Protein AF-A0A353DT17-F1 (afdb_monomer)

Sequence (126 aa):
MNKSNRKIAYLGPPGTYSEQAAKQWNNVDELWPVESIPAVAKSVEEGESYQGVVPIENSIEGGVTFTLDLLIHDSTLLICGEVIVPINHYLMAQNEIDFKSITTVFSHPQSLGQCRQFLLSNIPRA

Structure (mmCIF, N/CA/C/O backbone):
data_AF-A0A353DT17-F1
#
_entry.id   AF-A0A353DT17-F1
#
loop_
_atom_site.group_PDB
_atom_site.id
_atom_site.type_symbol
_atom_site.label_atom_id
_atom_site.label_alt_id
_atom_site.label_comp_id
_atom_site.label_asym_id
_atom_site.label_entity_id
_atom_site.label_seq_id
_atom_site.pdbx_PDB_ins_code
_atom_site.Cartn_x
_atom_site.Cartn_y
_atom_site.Cartn_z
_atom_site.occupancy
_atom_site.B_iso_or_equiv
_atom_site.auth_seq_id
_atom_site.auth_comp_id
_atom_site.auth_asym_id
_atom_site.auth_atom_id
_atom_site.pdbx_PDB_model_num
ATOM 1 N N . MET A 1 1 ? -32.835 -4.066 13.346 1.00 38.59 1 MET A N 1
ATOM 2 C CA . MET A 1 1 ? -31.385 -4.068 13.635 1.00 38.59 1 MET A CA 1
ATOM 3 C C . MET A 1 1 ? -30.709 -3.457 12.424 1.00 38.59 1 MET A C 1
ATOM 5 O O . MET A 1 1 ? -30.745 -4.070 11.365 1.00 38.59 1 MET A O 1
ATOM 9 N N . ASN A 1 2 ? -30.243 -2.211 12.532 1.00 41.16 2 ASN A N 1
ATOM 10 C CA . ASN A 1 2 ? -29.580 -1.532 11.419 1.00 41.16 2 ASN A CA 1
ATOM 11 C C . ASN A 1 2 ? -28.333 -2.339 11.054 1.00 41.16 2 ASN A C 1
ATOM 13 O O . ASN A 1 2 ? -27.526 -2.630 11.935 1.00 41.16 2 ASN A O 1
ATOM 17 N N . LYS A 1 3 ? -28.195 -2.738 9.785 1.00 46.91 3 LYS A N 1
ATOM 18 C CA . LYS A 1 3 ? -26.909 -3.218 9.271 1.00 46.91 3 LYS A CA 1
ATOM 19 C C . LYS A 1 3 ? -25.908 -2.096 9.535 1.00 46.91 3 LYS A C 1
ATOM 21 O O . LYS A 1 3 ? -26.019 -1.040 8.921 1.00 46.91 3 LYS A O 1
ATOM 26 N N . SER A 1 4 ? -25.000 -2.294 10.487 1.00 59.94 4 SER A N 1
ATOM 27 C CA . SER A 1 4 ? -23.829 -1.432 10.612 1.00 59.94 4 SER A CA 1
ATOM 28 C C . SER A 1 4 ? -23.075 -1.578 9.297 1.00 59.94 4 SER A C 1
ATOM 30 O O . SER A 1 4 ? -22.624 -2.679 8.991 1.00 59.94 4 SER A O 1
ATOM 32 N N . ASN A 1 5 ? -23.070 -0.534 8.471 1.00 72.94 5 ASN A N 1
ATOM 33 C CA . ASN A 1 5 ? -22.416 -0.563 7.169 1.00 72.94 5 ASN A CA 1
ATOM 34 C C . ASN A 1 5 ? -20.913 -0.739 7.423 1.00 72.94 5 ASN A C 1
ATOM 36 O O . ASN A 1 5 ? -20.298 0.122 8.056 1.00 72.94 5 ASN A O 1
ATOM 40 N N . ARG A 1 6 ? -20.327 -1.870 7.015 1.00 87.25 6 ARG A N 1
ATOM 41 C CA . ARG A 1 6 ? -18.915 -2.187 7.289 1.00 87.25 6 ARG A CA 1
ATOM 42 C C . ARG A 1 6 ? -18.026 -1.454 6.296 1.00 87.25 6 ARG A C 1
ATOM 44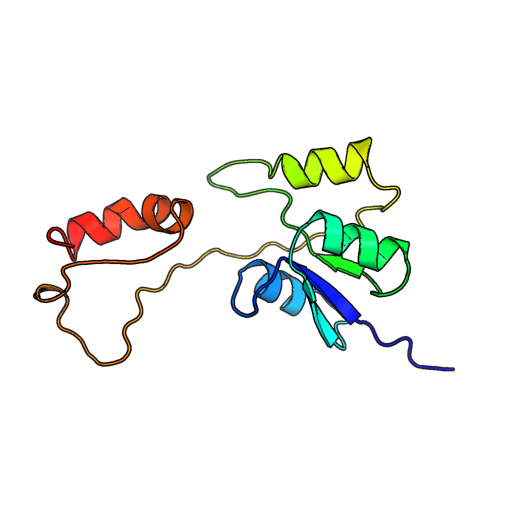 O O . ARG A 1 6 ? -17.521 -2.028 5.330 1.00 87.25 6 ARG A O 1
ATOM 51 N N . LYS A 1 7 ? -17.898 -0.152 6.535 1.00 95.25 7 LYS A N 1
ATOM 52 C CA . LYS A 1 7 ? -17.016 0.741 5.795 1.00 95.25 7 LYS A CA 1
ATOM 53 C C . LYS A 1 7 ? -15.588 0.577 6.302 1.00 95.25 7 LYS A C 1
ATOM 55 O O . LYS A 1 7 ? -15.339 0.784 7.489 1.00 95.25 7 LYS A O 1
ATOM 60 N N . ILE A 1 8 ? -14.673 0.213 5.412 1.00 97.25 8 ILE A N 1
ATOM 61 C CA . ILE A 1 8 ? -13.268 -0.052 5.724 1.00 97.25 8 ILE A CA 1
ATOM 62 C C . ILE A 1 8 ? -12.407 1.060 5.133 1.00 97.25 8 ILE A C 1
ATOM 64 O O . ILE A 1 8 ? -12.375 1.243 3.913 1.00 97.25 8 ILE A O 1
ATOM 68 N N . ALA A 1 9 ? -11.722 1.807 5.998 1.00 97.88 9 ALA A N 1
ATOM 69 C CA . ALA A 1 9 ? -10.798 2.853 5.581 1.00 97.88 9 ALA A CA 1
ATOM 70 C C . ALA A 1 9 ? -9.438 2.265 5.181 1.00 97.88 9 ALA A C 1
ATOM 72 O O . ALA A 1 9 ? -8.953 1.320 5.805 1.00 97.88 9 ALA A O 1
ATOM 73 N N . TYR A 1 10 ? -8.804 2.827 4.155 1.00 98.19 10 TYR A N 1
ATOM 74 C CA . TYR A 1 10 ? -7.462 2.427 3.728 1.00 98.19 10 TYR A CA 1
ATOM 75 C C . TYR A 1 10 ? -6.686 3.610 3.143 1.00 98.19 10 TYR A C 1
ATOM 77 O O . TYR A 1 10 ? -7.276 4.579 2.660 1.00 98.19 10 TYR A O 1
ATOM 85 N N . LEU A 1 11 ? -5.354 3.513 3.147 1.00 97.69 11 LEU A N 1
ATOM 86 C CA . LEU A 1 11 ? -4.489 4.502 2.501 1.00 97.69 11 LEU A CA 1
ATOM 87 C C . LEU A 1 11 ? -4.693 4.477 0.977 1.00 97.69 11 LEU A C 1
ATOM 89 O O . LEU A 1 11 ? -4.257 3.545 0.294 1.00 97.69 11 LEU A O 1
ATOM 93 N N . GLY A 1 12 ? -5.354 5.507 0.459 1.00 97.19 12 GLY A N 1
ATOM 94 C CA . GLY A 1 12 ? -5.63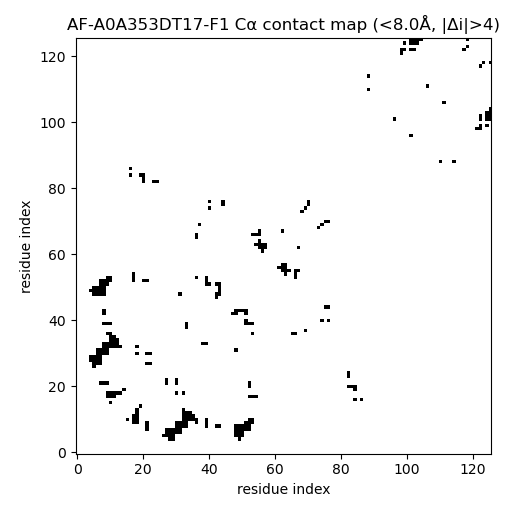3 5.677 -0.959 1.00 97.19 12 GLY A CA 1
ATOM 95 C C . GLY A 1 12 ? -4.418 6.132 -1.781 1.00 97.19 12 GLY A C 1
ATOM 96 O O . GLY A 1 12 ? -3.292 6.172 -1.277 1.00 97.19 12 GLY A O 1
ATOM 97 N N . PRO A 1 13 ? -4.636 6.500 -3.057 1.00 97.31 13 PRO A N 1
ATOM 98 C CA . PRO A 1 13 ? -5.916 6.477 -3.787 1.00 97.31 13 PRO A CA 1
ATOM 99 C C . PRO A 1 13 ? -6.384 5.046 -4.149 1.00 97.31 13 PRO A C 1
ATOM 101 O O . PRO A 1 13 ? -5.687 4.080 -3.840 1.00 97.31 13 PRO A O 1
ATOM 104 N N . PRO A 1 14 ? -7.550 4.872 -4.804 1.00 97.38 14 PRO A N 1
ATOM 105 C CA . PRO A 1 14 ? -7.933 3.586 -5.393 1.00 97.38 14 PRO A CA 1
ATOM 106 C C . PRO A 1 14 ? -6.874 3.049 -6.368 1.00 97.38 14 PRO A C 1
ATOM 108 O O . PRO A 1 14 ? -6.217 3.821 -7.069 1.00 97.38 14 PRO A O 1
ATOM 111 N N . GLY A 1 15 ? -6.720 1.725 -6.432 1.00 95.12 15 GLY A N 1
ATOM 112 C CA . GLY A 1 15 ? -5.694 1.041 -7.226 1.00 95.12 15 GLY A CA 1
ATOM 113 C C . GLY A 1 15 ? -4.381 0.764 -6.484 1.00 95.12 15 GLY A C 1
ATOM 114 O O . GLY A 1 15 ? -3.459 0.210 -7.080 1.00 95.12 15 GLY A O 1
ATOM 115 N N . THR A 1 16 ? -4.269 1.124 -5.202 1.00 96.19 16 THR A N 1
ATOM 116 C CA . THR A 1 16 ? -3.095 0.809 -4.372 1.00 96.19 16 THR A CA 1
ATOM 117 C C . THR A 1 16 ? -3.140 -0.616 -3.818 1.00 96.19 16 THR A C 1
ATOM 119 O O . THR A 1 16 ? -4.190 -1.255 -3.733 1.00 96.19 16 THR A O 1
ATOM 122 N N . TYR A 1 17 ? -1.994 -1.105 -3.341 1.00 96.50 17 TYR A N 1
ATOM 123 C CA . TYR A 1 17 ? -1.942 -2.362 -2.589 1.00 96.50 17 TYR A CA 1
ATOM 124 C C . TYR A 1 17 ? -2.720 -2.305 -1.268 1.00 96.50 17 TYR A C 1
ATOM 126 O O . TYR A 1 17 ? -3.235 -3.329 -0.829 1.00 96.50 17 TYR A O 1
ATOM 134 N N . SER A 1 18 ? -2.878 -1.124 -0.666 1.00 96.81 18 SER A N 1
ATOM 135 C CA . SER A 1 18 ? -3.748 -0.931 0.500 1.00 96.81 18 SER A CA 1
ATOM 136 C C . SER A 1 18 ? -5.220 -1.158 0.151 1.00 96.81 18 SER A C 1
ATOM 138 O O . SER A 1 18 ? -5.935 -1.792 0.923 1.00 96.81 18 SER A O 1
ATOM 140 N N . GLU A 1 19 ? -5.675 -0.716 -1.030 1.00 97.50 19 GLU A N 1
ATOM 141 C CA . GLU A 1 19 ? -7.020 -1.051 -1.515 1.00 97.50 19 GLU A CA 1
ATOM 142 C C . GLU A 1 19 ? -7.162 -2.564 -1.717 1.00 97.50 19 GLU A C 1
ATOM 144 O O . GLU A 1 19 ? -8.170 -3.153 -1.334 1.00 97.50 19 GLU A O 1
ATOM 149 N N . GLN A 1 20 ? -6.153 -3.215 -2.307 1.00 96.94 20 GLN A N 1
ATOM 150 C CA . GLN A 1 20 ? -6.161 -4.666 -2.496 1.00 96.94 20 GLN A CA 1
ATOM 151 C C . GLN A 1 20 ? -6.222 -5.415 -1.156 1.00 96.94 20 GLN A C 1
ATOM 153 O O . GLN A 1 20 ? -6.993 -6.367 -1.034 1.00 96.94 20 GLN A O 1
ATOM 158 N N . ALA A 1 21 ? -5.463 -4.969 -0.152 1.00 97.25 21 ALA A N 1
ATOM 159 C CA . ALA A 1 21 ? -5.517 -5.497 1.209 1.00 97.25 21 ALA A CA 1
ATOM 160 C C . ALA A 1 21 ? -6.920 -5.333 1.808 1.00 97.25 21 ALA A C 1
ATOM 162 O O . ALA A 1 21 ? -7.498 -6.296 2.310 1.00 97.25 21 ALA A O 1
ATOM 163 N N . ALA A 1 22 ? -7.509 -4.143 1.674 1.00 96.44 22 ALA A N 1
ATOM 164 C CA . ALA A 1 22 ? -8.857 -3.867 2.155 1.00 96.44 22 ALA A CA 1
ATOM 165 C C . ALA A 1 22 ? -9.930 -4.692 1.422 1.00 96.44 22 ALA A C 1
ATOM 167 O O . ALA A 1 22 ? -10.873 -5.144 2.056 1.00 96.44 22 ALA A O 1
ATOM 168 N N . LYS A 1 23 ? -9.772 -4.969 0.119 1.00 95.31 23 LYS A N 1
ATOM 169 C CA . LYS A 1 23 ? -10.656 -5.870 -0.653 1.00 95.31 23 LYS A CA 1
ATOM 170 C C . LYS A 1 23 ? -10.584 -7.326 -0.191 1.00 95.31 23 LYS A C 1
ATOM 172 O O . LYS A 1 23 ? -11.577 -8.040 -0.291 1.00 95.31 23 LYS A O 1
ATOM 177 N N . GLN A 1 24 ?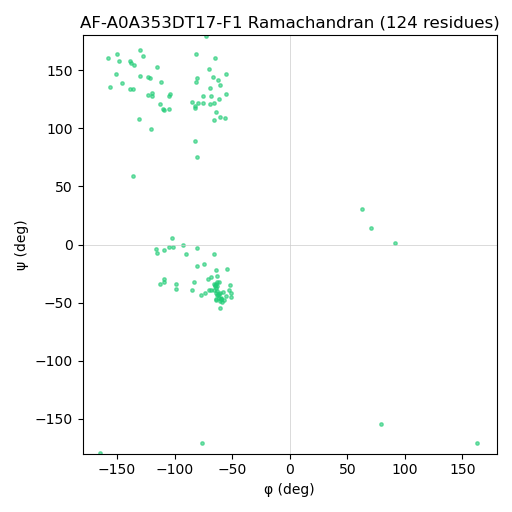 -9.408 -7.777 0.242 1.00 95.06 24 GLN A N 1
ATOM 178 C CA . GLN A 1 24 ? -9.195 -9.139 0.743 1.00 95.06 24 GLN A CA 1
ATOM 179 C C . GLN A 1 24 ? -9.636 -9.307 2.198 1.00 95.06 24 GLN A C 1
ATOM 181 O O . GLN A 1 24 ? -9.847 -10.436 2.646 1.00 95.06 24 GLN A O 1
ATOM 186 N N . TRP A 1 25 ? -9.784 -8.201 2.929 1.00 94.31 25 TRP A N 1
ATOM 187 C CA . TRP A 1 25 ? -10.323 -8.224 4.275 1.00 94.31 25 TRP A CA 1
ATOM 188 C C . TRP A 1 25 ? -11.746 -8.782 4.258 1.00 94.31 25 TRP A C 1
ATOM 190 O O . TRP A 1 25 ? -12.554 -8.485 3.375 1.00 94.31 25 TRP A O 1
ATOM 200 N N . ASN A 1 26 ? -12.061 -9.644 5.222 1.00 81.81 26 ASN A N 1
ATOM 201 C CA . ASN A 1 26 ? -13.400 -10.206 5.292 1.00 81.81 26 ASN A CA 1
ATOM 202 C C . ASN A 1 26 ? -14.424 -9.098 5.589 1.00 81.81 26 ASN A C 1
ATOM 204 O O . ASN A 1 26 ? -14.092 -8.046 6.127 1.00 81.81 26 ASN A O 1
ATOM 208 N N . ASN A 1 27 ? -15.699 -9.360 5.286 1.00 76.38 27 ASN A N 1
ATOM 209 C CA . ASN A 1 27 ? -16.794 -8.543 5.808 1.00 76.38 27 ASN A CA 1
ATOM 210 C C . ASN A 1 27 ? -16.794 -7.062 5.365 1.00 76.38 27 ASN A C 1
ATOM 212 O O . ASN A 1 27 ? -17.295 -6.214 6.094 1.00 76.38 27 ASN A O 1
ATOM 216 N N . VAL A 1 28 ? -16.292 -6.750 4.171 1.00 86.56 28 VAL A N 1
ATOM 217 C CA . VAL A 1 28 ? -16.293 -5.387 3.612 1.00 86.56 28 VAL A CA 1
ATOM 218 C C . VAL A 1 28 ? -17.624 -5.103 2.911 1.00 86.56 28 VAL A C 1
ATOM 220 O O . VAL A 1 28 ? -17.985 -5.818 1.975 1.00 86.56 28 VAL A O 1
ATOM 223 N N . ASP A 1 29 ? -18.336 -4.054 3.328 1.00 92.00 29 ASP A N 1
ATOM 224 C CA . ASP A 1 29 ? -19.516 -3.552 2.603 1.00 92.00 29 ASP A CA 1
ATOM 225 C C . ASP A 1 29 ? -19.158 -2.338 1.727 1.00 92.00 29 ASP A C 1
ATOM 227 O O . ASP A 1 29 ? -19.702 -2.170 0.636 1.00 92.00 29 ASP A O 1
ATOM 231 N N . GLU A 1 30 ? -18.215 -1.510 2.185 1.00 95.44 30 GLU A N 1
ATOM 232 C CA . GLU A 1 30 ? -17.778 -0.292 1.503 1.00 95.44 30 GLU A CA 1
ATOM 233 C C . GLU A 1 30 ? -16.278 -0.058 1.726 1.00 95.44 30 GLU A C 1
ATOM 235 O O . GLU A 1 30 ? -15.768 -0.244 2.831 1.00 95.44 30 GLU A O 1
ATOM 240 N N . LEU A 1 31 ? -15.572 0.373 0.680 1.00 97.12 31 LEU A N 1
ATOM 241 C CA . LEU A 1 31 ? -14.159 0.744 0.740 1.00 97.12 31 LEU A CA 1
ATOM 242 C C . LEU A 1 31 ? -14.017 2.260 0.707 1.00 97.12 31 LEU A C 1
ATOM 244 O O . LEU A 1 31 ? -14.519 2.909 -0.210 1.00 97.12 31 LEU A O 1
ATOM 248 N N . TRP A 1 32 ? -13.288 2.804 1.675 1.00 97.31 32 TRP A N 1
ATOM 249 C CA . TRP A 1 32 ? -13.153 4.242 1.868 1.00 97.31 32 TRP A CA 1
ATOM 250 C C . TRP A 1 32 ? -11.681 4.679 1.761 1.00 97.31 32 TRP A C 1
ATOM 252 O O . TRP A 1 32 ? -10.920 4.503 2.716 1.00 97.31 32 TRP A O 1
ATOM 262 N N . PRO A 1 33 ? -11.238 5.207 0.603 1.00 98.12 33 PRO A N 1
ATOM 263 C CA . PRO A 1 33 ? -9.885 5.733 0.465 1.00 98.12 33 PRO A CA 1
ATOM 264 C C . PRO A 1 33 ? -9.726 7.021 1.276 1.00 98.12 33 PRO A C 1
ATOM 266 O O . PRO A 1 33 ? -10.546 7.930 1.164 1.00 98.12 33 PRO A O 1
ATOM 269 N N . VAL A 1 34 ? -8.628 7.127 2.019 1.00 98.12 34 VAL A N 1
ATOM 270 C CA . VAL A 1 34 ? -8.220 8.359 2.713 1.00 98.12 34 VAL A CA 1
ATOM 271 C C . VAL A 1 34 ? -6.780 8.728 2.374 1.00 98.12 34 VAL A C 1
ATOM 273 O O . VAL A 1 34 ? -6.012 7.907 1.868 1.00 98.12 34 VAL A O 1
ATOM 276 N N . GLU A 1 35 ? -6.405 9.975 2.634 1.00 96.94 35 GLU A N 1
ATOM 277 C CA . GLU A 1 35 ? -5.143 10.553 2.167 1.00 96.94 35 GLU A CA 1
ATOM 278 C C . GLU A 1 35 ? -3.889 10.083 2.918 1.00 96.94 35 GLU A C 1
ATOM 280 O O . GLU A 1 35 ? -2.778 10.293 2.434 1.00 96.94 35 GLU A O 1
ATOM 285 N N . SER A 1 36 ? -4.028 9.489 4.107 1.00 96.88 36 SER A N 1
ATOM 286 C CA . SER A 1 36 ? -2.875 9.155 4.950 1.00 96.88 36 SER A CA 1
ATOM 287 C C . SER A 1 36 ? -3.170 8.052 5.970 1.00 96.88 36 SER A C 1
ATOM 289 O O . SER A 1 36 ? -4.321 7.794 6.315 1.00 96.88 36 SER A O 1
ATOM 291 N N . ILE A 1 37 ? -2.119 7.408 6.486 1.00 96.94 37 ILE A N 1
ATOM 292 C CA . ILE A 1 37 ? -2.231 6.390 7.546 1.00 96.94 37 ILE A CA 1
ATOM 293 C C . ILE A 1 37 ? -2.848 6.9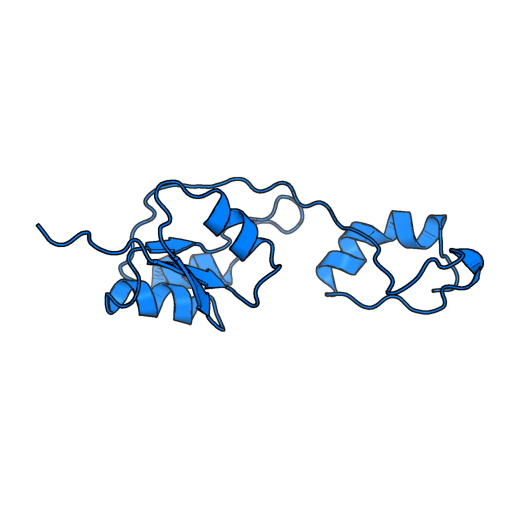72 8.839 1.00 96.94 37 ILE A C 1
ATOM 295 O O . ILE A 1 37 ? -3.744 6.329 9.385 1.00 96.94 37 ILE A O 1
ATOM 299 N N . PRO A 1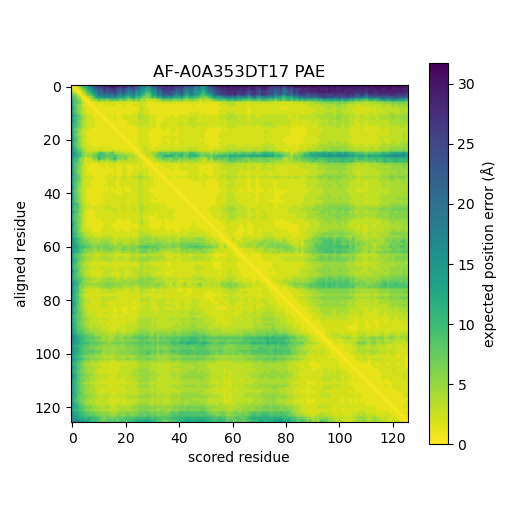 38 ? -2.499 8.193 9.307 1.00 96.50 38 PRO A N 1
ATOM 300 C CA . PRO A 1 38 ? -3.177 8.803 10.451 1.00 96.50 38 PRO A CA 1
ATOM 301 C C . PRO A 1 38 ? -4.653 9.080 10.176 1.00 96.50 38 PRO A C 1
ATOM 303 O O . PRO A 1 38 ? -5.472 8.915 11.071 1.00 96.50 38 PRO A O 1
ATOM 306 N N . ALA A 1 39 ? -5.013 9.453 8.941 1.00 97.44 39 ALA A N 1
ATOM 307 C CA . ALA A 1 39 ? -6.416 9.625 8.568 1.00 97.44 39 ALA A CA 1
ATOM 308 C C . ALA A 1 39 ? -7.192 8.298 8.636 1.00 97.44 39 ALA A C 1
ATOM 310 O O . ALA A 1 39 ? -8.352 8.300 9.045 1.00 97.44 39 ALA A O 1
ATOM 311 N N . VAL A 1 40 ? -6.555 7.160 8.315 1.00 97.88 40 VAL A N 1
ATOM 312 C CA . VAL A 1 40 ? -7.165 5.835 8.526 1.00 97.88 40 VAL A CA 1
ATOM 313 C C . VAL A 1 40 ? -7.469 5.637 10.009 1.00 97.88 40 VAL A C 1
ATOM 315 O O . VAL A 1 40 ? -8.626 5.391 10.343 1.00 97.88 40 VAL A O 1
ATOM 318 N N . ALA A 1 41 ? -6.472 5.788 10.888 1.00 96.94 41 ALA A N 1
ATOM 319 C CA . ALA A 1 41 ? -6.654 5.599 12.330 1.00 96.94 41 ALA A CA 1
ATOM 320 C C . ALA A 1 41 ? -7.721 6.541 12.905 1.00 96.94 41 ALA A C 1
ATOM 322 O O . ALA A 1 41 ? -8.681 6.079 13.520 1.00 96.94 41 ALA A O 1
ATOM 323 N N . LYS A 1 42 ? -7.623 7.837 12.594 1.00 96.69 42 LYS A N 1
ATOM 324 C CA . LYS A 1 42 ? -8.583 8.854 13.026 1.00 96.69 42 LYS A CA 1
ATOM 325 C C . LYS A 1 42 ? -10.018 8.504 12.624 1.00 96.69 42 LYS A C 1
ATOM 327 O O . LYS A 1 42 ? -10.917 8.587 13.453 1.00 96.69 42 LYS A O 1
ATOM 332 N N . SER A 1 43 ? -10.233 8.042 11.387 1.00 96.88 43 SER A N 1
ATOM 333 C CA . SER A 1 43 ? -11.576 7.664 10.923 1.00 96.88 43 SER A CA 1
ATOM 334 C C . SER A 1 43 ? -12.192 6.515 11.732 1.00 96.88 43 SER A C 1
ATOM 336 O O . SER A 1 43 ? -13.409 6.468 11.895 1.00 96.88 43 SER A O 1
ATOM 338 N N . VAL A 1 44 ? -11.374 5.587 12.244 1.00 96.69 44 VAL A N 1
ATOM 339 C CA . VAL A 1 44 ? -11.849 4.472 13.079 1.00 96.69 44 VAL A CA 1
ATOM 340 C C . VAL A 1 44 ? -12.137 4.962 14.496 1.00 96.69 44 VAL A C 1
ATOM 342 O O . VAL A 1 44 ? -13.171 4.622 15.065 1.00 96.69 44 VAL A O 1
ATOM 345 N N . GLU A 1 45 ? -11.256 5.791 15.060 1.00 96.00 45 GLU A N 1
ATOM 346 C CA . GLU A 1 45 ? -11.417 6.353 16.409 1.00 96.00 45 GLU A CA 1
ATOM 347 C C . GLU A 1 45 ? -12.645 7.265 16.523 1.00 96.00 45 GLU A C 1
ATOM 349 O O . GLU A 1 45 ? -13.356 7.227 17.528 1.00 96.00 45 GLU A O 1
ATOM 354 N N . GLU A 1 46 ? -12.940 8.038 15.477 1.00 95.50 46 GLU A N 1
ATOM 355 C CA . GLU A 1 46 ? -14.120 8.909 15.404 1.00 95.50 46 GLU A CA 1
ATOM 356 C C . GLU A 1 46 ? -15.405 8.146 15.022 1.00 95.50 46 GLU A C 1
ATOM 358 O O . GLU A 1 46 ? -16.494 8.724 14.997 1.00 95.50 46 GLU A O 1
ATOM 363 N N . GLY A 1 47 ? -15.306 6.840 14.746 1.00 94.56 47 GLY A N 1
ATOM 364 C CA . GLY A 1 47 ? -16.435 5.999 14.342 1.00 94.56 47 GLY A CA 1
ATOM 365 C C . GLY A 1 47 ? -16.958 6.299 12.936 1.00 94.56 47 GLY A C 1
ATOM 366 O O . GLY A 1 47 ? -18.049 5.853 12.573 1.00 94.56 47 GLY A O 1
ATOM 367 N N . GLU A 1 48 ? -16.199 7.048 12.132 1.00 95.44 48 GLU A N 1
ATOM 368 C CA . GLU A 1 48 ? -16.533 7.299 10.737 1.00 95.44 48 GLU A CA 1
ATOM 369 C C . GLU A 1 48 ? -16.413 6.021 9.914 1.00 95.44 48 GLU A C 1
ATOM 371 O O . GLU A 1 48 ? -17.249 5.799 9.040 1.00 95.44 48 GLU A O 1
ATOM 376 N N . SER A 1 49 ? -15.405 5.187 10.173 1.00 95.81 49 SER A N 1
ATOM 377 C CA . SER A 1 49 ? -15.221 3.868 9.564 1.00 95.81 49 SER A CA 1
ATOM 378 C C . SER A 1 49 ? -15.323 2.758 10.613 1.00 95.81 49 SER A C 1
ATOM 380 O O . SER A 1 49 ? -15.084 2.963 11.799 1.00 95.81 49 SER A O 1
ATOM 382 N N . TYR A 1 50 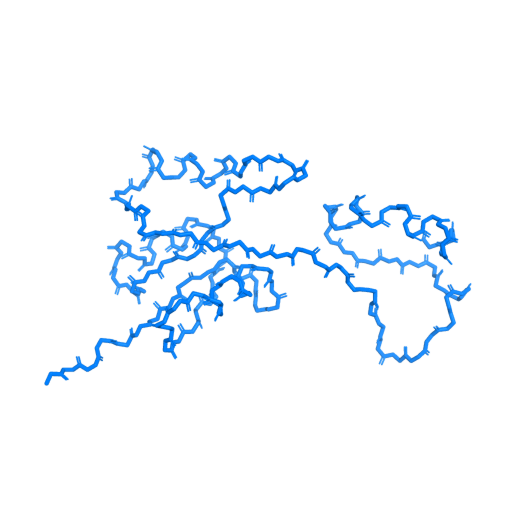? -15.727 1.564 10.176 1.00 95.50 50 TYR A N 1
ATOM 383 C CA . TYR A 1 50 ? -15.861 0.410 11.063 1.00 95.50 50 TYR A CA 1
ATOM 384 C C . TYR A 1 50 ? -14.491 -0.148 11.467 1.00 95.50 50 TYR A C 1
ATOM 386 O O . TYR A 1 50 ? -14.283 -0.507 12.624 1.00 95.50 50 TYR A O 1
ATOM 394 N N . GLN A 1 51 ? -13.565 -0.231 10.509 1.00 96.50 51 GLN A N 1
ATOM 395 C CA . GLN A 1 51 ? -12.180 -0.662 10.701 1.00 96.50 51 GLN A CA 1
ATOM 396 C C . GLN A 1 51 ? -11.276 0.040 9.681 1.00 96.50 51 GLN A C 1
ATOM 398 O O . GLN A 1 51 ? -11.744 0.559 8.664 1.00 96.50 51 GLN A O 1
ATOM 403 N N . GLY A 1 52 ? -9.971 0.006 9.941 1.00 96.81 52 GLY A N 1
ATOM 404 C CA . GLY A 1 52 ? -8.939 0.526 9.055 1.00 96.81 52 GLY A CA 1
ATOM 405 C C . GLY A 1 52 ? -7.949 -0.561 8.653 1.00 96.81 52 GLY A C 1
ATOM 406 O O . GLY A 1 52 ? -7.601 -1.415 9.468 1.00 96.81 52 GLY A O 1
ATOM 407 N N . VAL A 1 53 ? -7.479 -0.514 7.408 1.00 97.44 53 VAL A N 1
ATOM 408 C CA . VAL A 1 53 ? -6.393 -1.362 6.903 1.00 97.44 53 VAL A CA 1
ATOM 409 C C . VAL A 1 53 ? -5.184 -0.484 6.611 1.00 97.44 53 VAL A C 1
ATOM 411 O O . VAL A 1 53 ? -5.247 0.447 5.804 1.00 97.44 53 VAL A O 1
ATOM 414 N N . VAL A 1 54 ? -4.073 -0.787 7.279 1.00 97.38 54 VAL A N 1
ATOM 415 C CA . VAL A 1 54 ? -2.811 -0.046 7.188 1.00 97.38 54 VAL A CA 1
ATOM 416 C C . VAL A 1 54 ? -1.650 -1.007 6.928 1.00 97.38 54 VAL A C 1
ATOM 418 O O . VAL A 1 54 ? -1.672 -2.137 7.420 1.00 97.38 54 VAL A O 1
ATOM 421 N N . PRO A 1 55 ? -0.631 -0.599 6.154 1.00 96.38 55 PRO A N 1
ATOM 422 C CA . PRO A 1 55 ? 0.543 -1.430 5.934 1.00 96.38 55 PRO A CA 1
ATOM 423 C C . PRO A 1 55 ? 1.426 -1.409 7.188 1.00 96.38 55 PRO A C 1
ATOM 425 O O . PRO A 1 55 ? 1.768 -0.334 7.671 1.00 96.38 55 PRO A O 1
ATOM 428 N N . ILE A 1 56 ? 1.801 -2.578 7.711 1.00 96.31 56 ILE A N 1
ATOM 429 C CA . ILE A 1 56 ? 2.660 -2.689 8.906 1.00 96.31 56 ILE A CA 1
ATOM 430 C C . ILE A 1 56 ? 4.067 -3.208 8.588 1.00 96.31 56 ILE A C 1
ATOM 432 O O . ILE A 1 56 ? 5.025 -2.813 9.244 1.00 96.31 56 ILE A O 1
ATOM 436 N N . GLU A 1 57 ? 4.219 -4.032 7.549 1.00 95.00 57 GLU A N 1
ATOM 437 C CA . GLU A 1 57 ? 5.499 -4.615 7.139 1.00 95.00 57 GLU A CA 1
ATOM 438 C C . GLU A 1 57 ? 5.534 -4.877 5.626 1.00 95.00 57 GLU A C 1
ATOM 440 O O . GLU A 1 57 ? 4.520 -5.215 5.010 1.00 95.00 57 GLU A O 1
ATOM 445 N N . ASN A 1 58 ? 6.718 -4.731 5.029 1.00 91.94 58 ASN A N 1
ATOM 446 C CA . ASN A 1 58 ? 7.041 -5.145 3.671 1.00 91.94 58 ASN A CA 1
ATOM 447 C C . ASN A 1 58 ? 8.236 -6.109 3.696 1.00 91.94 58 ASN A C 1
ATOM 449 O O . ASN A 1 58 ? 9.295 -5.771 4.208 1.00 91.94 58 ASN A O 1
ATOM 453 N N . SER A 1 59 ? 8.112 -7.270 3.051 1.00 90.44 59 SER A N 1
ATOM 454 C CA . SER A 1 59 ? 9.181 -8.285 2.977 1.00 90.44 59 SER A CA 1
ATOM 455 C C . SER A 1 59 ? 10.538 -7.799 2.433 1.00 90.44 59 SER A C 1
ATOM 457 O O . SER A 1 59 ? 11.552 -8.451 2.668 1.00 90.44 59 SER A O 1
ATOM 459 N N . ILE A 1 60 ? 10.572 -6.686 1.691 1.00 87.56 60 ILE A N 1
ATOM 460 C CA . ILE A 1 60 ? 11.790 -6.129 1.082 1.00 87.56 60 ILE A CA 1
ATOM 461 C C . ILE A 1 60 ? 12.371 -4.981 1.920 1.00 87.56 60 ILE A C 1
ATOM 463 O O . ILE A 1 60 ? 13.588 -4.858 2.020 1.00 87.56 60 ILE A O 1
ATOM 467 N N . GLU A 1 61 ? 11.520 -4.139 2.510 1.00 84.81 61 GLU A N 1
ATOM 468 C CA . GLU A 1 61 ? 11.936 -2.911 3.217 1.00 84.81 61 GLU A CA 1
ATOM 469 C C . GLU A 1 61 ? 11.783 -2.989 4.741 1.00 84.81 61 GLU A C 1
ATOM 471 O O . GLU A 1 61 ? 12.225 -2.090 5.453 1.00 84.81 61 GLU A O 1
ATOM 476 N N . GLY A 1 62 ? 11.211 -4.080 5.248 1.00 91.00 62 GLY A N 1
ATOM 477 C CA . GLY A 1 62 ? 10.932 -4.289 6.662 1.00 91.00 62 GLY A CA 1
ATOM 478 C C . GLY A 1 62 ? 9.671 -3.567 7.136 1.00 91.00 62 GLY A C 1
ATOM 479 O O . GLY A 1 62 ? 8.735 -3.323 6.372 1.00 91.00 62 GLY A O 1
ATOM 480 N N . GLY A 1 63 ? 9.635 -3.266 8.434 1.00 93.06 63 GLY A N 1
ATOM 481 C CA . GLY A 1 63 ? 8.500 -2.619 9.088 1.00 93.06 63 GLY A CA 1
ATOM 482 C C . GLY A 1 63 ? 8.206 -1.222 8.538 1.00 93.06 63 GLY A C 1
ATOM 483 O O . GLY A 1 63 ? 9.110 -0.427 8.280 1.00 93.06 63 GLY A O 1
ATOM 484 N N . VAL A 1 64 ? 6.922 -0.896 8.417 1.00 94.88 64 VAL A N 1
ATOM 485 C CA . VAL A 1 64 ? 6.450 0.448 8.073 1.00 94.88 64 VAL A CA 1
ATOM 486 C C . VAL A 1 64 ? 6.443 1.272 9.356 1.00 94.88 64 VAL A C 1
ATOM 488 O O . VAL A 1 64 ? 5.453 1.304 10.086 1.00 94.88 64 VAL A O 1
ATOM 491 N N . THR A 1 65 ? 7.576 1.914 9.646 1.00 93.44 65 THR A N 1
ATOM 492 C CA . THR A 1 65 ? 7.821 2.638 10.908 1.00 93.44 65 THR A CA 1
ATOM 493 C C . THR A 1 65 ? 6.714 3.622 11.247 1.00 93.44 65 THR A C 1
ATOM 495 O O . THR A 1 65 ? 6.244 3.642 12.372 1.00 93.44 65 THR A O 1
ATOM 498 N N . PHE A 1 66 ? 6.211 4.347 10.250 1.00 91.81 66 PHE A N 1
ATOM 499 C CA . PHE A 1 66 ? 5.136 5.311 10.439 1.00 91.81 66 PHE A CA 1
ATOM 500 C C . PHE A 1 66 ? 3.858 4.684 11.032 1.00 91.81 66 PHE A C 1
ATOM 502 O O . PHE A 1 66 ? 3.220 5.270 11.901 1.00 91.81 66 PHE A O 1
ATOM 509 N N . THR A 1 67 ? 3.485 3.481 10.585 1.00 96.25 67 THR A N 1
ATOM 510 C CA . THR A 1 67 ? 2.336 2.747 11.135 1.00 96.25 67 THR A CA 1
ATOM 511 C C . THR A 1 67 ? 2.623 2.252 12.546 1.00 96.25 67 THR A C 1
ATOM 513 O O . THR A 1 67 ? 1.740 2.291 13.398 1.00 96.25 67 THR A O 1
ATOM 516 N N . LEU A 1 68 ? 3.848 1.786 12.799 1.00 95.88 68 LEU A N 1
ATOM 517 C CA . LEU A 1 68 ? 4.261 1.318 14.121 1.00 95.88 68 LEU A CA 1
ATOM 518 C C . LEU A 1 68 ? 4.230 2.460 15.142 1.00 95.88 68 LEU A C 1
ATOM 520 O O . LEU A 1 68 ? 3.620 2.305 16.195 1.00 95.88 68 LEU A O 1
ATOM 524 N N . ASP A 1 69 ? 4.806 3.611 14.802 1.00 95.25 69 ASP A 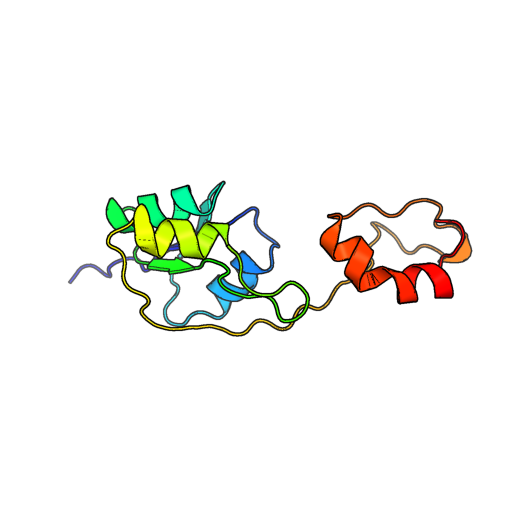N 1
ATOM 525 C CA . ASP A 1 69 ? 4.822 4.798 15.658 1.00 95.25 69 ASP A CA 1
ATOM 526 C C . ASP A 1 69 ? 3.391 5.263 15.970 1.00 95.25 69 ASP A C 1
ATOM 528 O O . ASP A 1 69 ? 3.050 5.454 17.137 1.00 95.25 69 ASP A O 1
ATOM 532 N N . LEU A 1 70 ? 2.526 5.330 14.948 1.00 95.38 70 LEU A N 1
ATOM 533 C CA . LEU A 1 70 ? 1.115 5.697 15.100 1.00 95.38 70 LEU A CA 1
ATOM 534 C C . LEU A 1 70 ? 0.379 4.770 16.081 1.00 95.38 70 LEU A C 1
ATOM 536 O O . LEU A 1 70 ? -0.334 5.243 16.963 1.00 95.38 70 LEU A O 1
ATOM 540 N N . LEU A 1 71 ? 0.541 3.451 15.938 1.00 95.12 71 LEU A N 1
ATOM 541 C CA . LEU A 1 71 ? -0.142 2.467 16.785 1.00 95.12 71 LEU A CA 1
ATOM 542 C C . LEU A 1 71 ? 0.395 2.436 18.222 1.00 95.12 71 LEU A C 1
ATOM 544 O O . LEU A 1 71 ? -0.346 2.083 19.136 1.00 95.12 71 LEU A O 1
ATOM 548 N N . ILE A 1 72 ? 1.673 2.763 18.429 1.00 95.38 72 ILE A N 1
ATOM 549 C CA . ILE A 1 72 ? 2.303 2.731 19.756 1.00 95.38 72 ILE A CA 1
ATOM 550 C C . ILE A 1 72 ? 2.054 4.034 20.523 1.00 95.38 72 ILE A C 1
ATOM 552 O O . ILE A 1 72 ? 1.863 3.995 21.741 1.00 95.38 72 ILE A O 1
ATOM 556 N N . HIS A 1 73 ? 2.103 5.180 19.844 1.00 95.81 73 HIS A N 1
ATOM 557 C CA . HIS A 1 73 ? 2.176 6.488 20.499 1.00 95.81 73 HIS A CA 1
ATOM 558 C C . HIS A 1 73 ? 0.928 7.351 20.321 1.00 95.81 73 HIS A C 1
ATOM 560 O O . HIS A 1 73 ? 0.579 8.088 21.244 1.00 95.81 73 HIS A O 1
ATOM 566 N N . ASP A 1 74 ? 0.257 7.254 19.175 1.00 93.50 74 ASP A N 1
ATOM 567 C CA . ASP A 1 74 ? -0.707 8.269 18.737 1.00 93.50 74 ASP A CA 1
ATOM 568 C C . ASP A 1 74 ? -2.147 7.749 18.639 1.00 93.50 74 ASP A C 1
ATOM 570 O O . ASP A 1 74 ? -3.059 8.524 18.357 1.00 93.50 74 ASP A O 1
ATOM 574 N N . SER A 1 75 ? -2.370 6.453 18.873 1.00 93.06 75 SER A N 1
ATOM 575 C CA . SER A 1 75 ? -3.679 5.817 18.744 1.00 93.06 75 SER A CA 1
ATOM 576 C C . SER A 1 75 ? -4.004 4.894 19.917 1.00 93.06 75 SER A C 1
ATOM 578 O O . SER A 1 75 ? -3.125 4.340 20.574 1.00 93.06 75 SER A O 1
ATOM 580 N N . THR A 1 76 ? -5.301 4.706 20.166 1.00 93.50 76 THR A N 1
ATOM 581 C CA . THR A 1 76 ? -5.825 3.716 21.131 1.00 93.50 76 THR A CA 1
ATOM 582 C C . THR A 1 76 ? -6.368 2.452 20.459 1.00 93.50 76 THR A C 1
ATOM 584 O O . THR A 1 76 ? -6.952 1.587 21.119 1.00 93.50 76 THR A O 1
ATOM 587 N N . LEU A 1 77 ? -6.197 2.342 19.140 1.00 96.06 77 LEU A N 1
ATOM 588 C CA . LEU A 1 77 ? -6.701 1.232 18.343 1.00 96.06 77 LEU A CA 1
ATOM 589 C C . LEU A 1 77 ? -5.954 -0.074 18.632 1.00 96.06 77 LEU A C 1
ATOM 591 O O . LEU A 1 77 ? -4.768 -0.101 18.950 1.00 96.06 77 LEU A O 1
ATOM 595 N N . LEU A 1 78 ? -6.668 -1.187 18.461 1.00 96.31 78 LEU A N 1
ATOM 596 C CA . LEU A 1 78 ? -6.126 -2.534 18.602 1.00 96.31 78 LEU A CA 1
ATOM 597 C C . LEU A 1 78 ? -6.083 -3.233 17.243 1.00 96.31 78 LEU A C 1
ATOM 599 O O . LEU A 1 78 ? -7.030 -3.156 16.457 1.00 96.31 78 LEU A O 1
ATOM 603 N N . ILE A 1 79 ? -5.007 -3.980 16.998 1.00 96.62 79 ILE A N 1
ATOM 604 C CA . ILE A 1 79 ? -4.903 -4.858 15.831 1.00 96.62 79 ILE A CA 1
ATOM 605 C C . ILE A 1 79 ? -5.886 -6.018 16.017 1.00 96.62 79 ILE A C 1
ATOM 607 O O . ILE A 1 79 ? -5.800 -6.773 16.984 1.00 96.62 79 ILE A O 1
ATOM 611 N N . CYS A 1 80 ? -6.824 -6.161 15.083 1.00 95.12 80 CYS A N 1
ATOM 612 C CA . CYS A 1 80 ? -7.857 -7.202 15.121 1.00 95.12 80 CYS A CA 1
ATOM 613 C C . CYS A 1 80 ? -7.616 -8.356 14.133 1.00 95.12 80 CYS A C 1
ATOM 615 O O . CYS A 1 80 ? -8.377 -9.322 14.115 1.00 95.12 80 CYS A O 1
ATOM 617 N N . GLY A 1 81 ? -6.555 -8.272 13.331 1.00 95.69 81 GLY A N 1
ATOM 618 C CA . GLY A 1 81 ? -6.070 -9.337 12.462 1.00 95.69 81 GLY A CA 1
ATOM 619 C C . GLY A 1 81 ? -5.138 -8.798 11.382 1.00 95.69 81 GLY A C 1
ATOM 620 O O . GLY A 1 81 ? -4.740 -7.634 11.424 1.00 95.69 81 GLY A O 1
ATOM 621 N N . GLU A 1 82 ? -4.790 -9.657 10.428 1.00 96.25 82 GLU A N 1
ATOM 622 C CA . GLU A 1 82 ? -3.799 -9.374 9.390 1.00 96.25 82 GLU A CA 1
ATOM 623 C C . GLU A 1 82 ? -4.236 -9.894 8.017 1.00 96.25 82 GLU A C 1
ATOM 625 O O . GLU A 1 82 ? -5.059 -10.806 7.902 1.00 96.25 82 GLU A O 1
ATOM 630 N N . VAL A 1 83 ? -3.657 -9.312 6.967 1.00 95.69 83 VAL A N 1
ATOM 631 C CA . VAL A 1 83 ? -3.805 -9.758 5.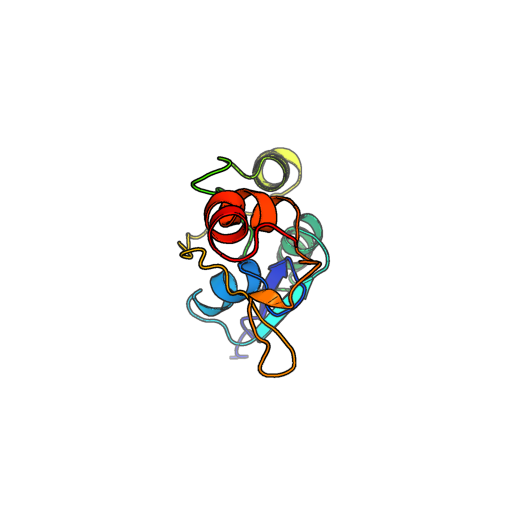582 1.00 95.69 83 VAL A CA 1
ATOM 632 C C . VAL A 1 83 ? -2.454 -9.671 4.882 1.00 95.69 83 VAL A C 1
ATOM 634 O O . VAL A 1 83 ? -1.746 -8.673 4.998 1.00 95.69 83 VAL A O 1
ATOM 637 N N . ILE A 1 84 ? -2.094 -10.723 4.147 1.00 96.00 84 ILE A N 1
ATOM 638 C CA . ILE A 1 84 ? -0.839 -10.796 3.396 1.00 96.00 84 ILE A CA 1
ATOM 639 C C . ILE A 1 84 ? -1.156 -10.594 1.918 1.00 96.00 84 ILE A C 1
ATOM 641 O O . ILE A 1 84 ? -1.843 -11.414 1.310 1.00 96.00 84 ILE A O 1
ATOM 645 N N . VAL A 1 85 ? -0.628 -9.519 1.329 1.00 96.06 85 VAL A N 1
ATOM 646 C CA . VAL A 1 85 ? -0.845 -9.183 -0.084 1.00 96.06 85 VAL A CA 1
ATOM 647 C C . VAL A 1 85 ? 0.438 -9.407 -0.890 1.00 96.06 85 VAL A C 1
ATOM 649 O O . VAL A 1 85 ? 1.422 -8.699 -0.675 1.00 96.06 85 VAL A O 1
ATOM 652 N N . PRO A 1 86 ? 0.447 -10.348 -1.854 1.00 95.00 86 PRO A N 1
ATOM 653 C CA . PRO A 1 86 ? 1.562 -10.503 -2.784 1.00 95.00 86 PRO A CA 1
ATOM 654 C C . PRO A 1 86 ? 1.706 -9.283 -3.704 1.00 95.00 86 PRO A C 1
ATOM 656 O O . PRO A 1 86 ? 0.795 -8.956 -4.470 1.00 95.00 86 PRO A O 1
ATOM 659 N N . ILE A 1 87 ? 2.875 -8.643 -3.667 1.00 94.94 87 ILE A N 1
ATOM 660 C CA . ILE A 1 87 ? 3.203 -7.479 -4.498 1.00 94.94 87 ILE A CA 1
ATOM 661 C C . ILE A 1 87 ? 3.648 -7.952 -5.885 1.00 94.94 87 ILE A C 1
ATOM 663 O O . ILE A 1 87 ? 4.657 -8.641 -6.019 1.00 94.94 87 ILE A O 1
ATOM 667 N N . ASN A 1 88 ? 2.895 -7.573 -6.919 1.00 94.88 88 ASN A N 1
ATOM 668 C CA . ASN A 1 88 ? 3.169 -7.911 -8.315 1.00 94.88 88 ASN A CA 1
ATOM 669 C C . ASN A 1 88 ? 3.096 -6.642 -9.160 1.00 94.88 88 ASN A C 1
ATOM 671 O O . ASN A 1 88 ? 2.014 -6.106 -9.394 1.00 94.88 88 ASN A O 1
ATOM 675 N N . HIS A 1 89 ? 4.246 -6.151 -9.616 1.00 96.12 89 HIS A N 1
ATOM 676 C CA . HIS A 1 89 ? 4.297 -4.951 -10.447 1.00 96.12 89 HIS A CA 1
ATOM 677 C C . HIS A 1 89 ? 3.992 -5.276 -11.907 1.00 96.12 89 HIS A C 1
ATOM 679 O O . HIS A 1 89 ? 4.477 -6.267 -12.452 1.00 96.12 89 HIS A O 1
ATOM 685 N N . TYR A 1 90 ? 3.232 -4.393 -12.550 1.00 95.19 90 TYR A N 1
ATOM 686 C CA . TYR A 1 90 ? 2.866 -4.498 -13.958 1.00 95.19 90 TYR A CA 1
ATOM 687 C C . TYR A 1 90 ? 3.387 -3.278 -14.716 1.00 95.19 90 TYR A C 1
ATOM 689 O O . TYR A 1 90 ? 3.163 -2.140 -14.303 1.00 95.19 90 TYR A O 1
ATOM 697 N N . LEU A 1 91 ? 4.065 -3.512 -15.842 1.00 95.69 91 LEU A N 1
ATOM 698 C CA . LEU A 1 91 ? 4.397 -2.457 -16.796 1.00 95.69 91 LEU A CA 1
ATOM 699 C C . LEU A 1 91 ? 3.175 -2.219 -17.688 1.00 95.69 91 LEU A C 1
ATOM 701 O O . LEU A 1 91 ? 2.728 -3.134 -18.376 1.00 95.69 91 LEU A O 1
ATOM 705 N N . MET A 1 92 ? 2.631 -1.005 -17.661 1.00 95.25 92 MET A N 1
ATOM 706 C CA . MET A 1 92 ? 1.396 -0.656 -18.364 1.00 95.25 92 MET A CA 1
ATOM 707 C C . MET A 1 92 ? 1.624 0.510 -19.323 1.00 95.25 92 MET A C 1
ATOM 709 O O . MET A 1 92 ? 2.374 1.438 -19.022 1.00 95.25 92 MET A O 1
ATOM 713 N N . ALA A 1 93 ? 0.937 0.474 -20.461 1.00 95.25 93 ALA A N 1
ATOM 714 C CA . ALA A 1 93 ? 0.895 1.546 -21.445 1.00 95.25 93 ALA A CA 1
ATOM 715 C C . ALA A 1 93 ? -0.544 1.717 -21.947 1.00 95.25 93 ALA A C 1
ATOM 717 O O . ALA A 1 93 ? -1.345 0.788 -21.875 1.00 95.25 93 ALA A O 1
ATOM 718 N N . GLN A 1 94 ? -0.876 2.908 -22.450 1.00 93.56 94 GLN A N 1
ATOM 719 C CA . GLN A 1 94 ? -2.219 3.194 -22.966 1.00 93.56 94 GLN A CA 1
ATOM 720 C C . GLN A 1 94 ? -2.558 2.359 -24.210 1.00 93.56 94 GLN A C 1
ATOM 722 O O . GLN A 1 94 ? -3.704 1.963 -24.390 1.00 93.56 94 GLN A O 1
ATOM 727 N N . ASN A 1 95 ? -1.562 2.109 -25.059 1.00 94.31 95 ASN A N 1
ATOM 728 C CA . ASN A 1 95 ? -1.677 1.315 -26.277 1.00 94.31 95 ASN A CA 1
ATOM 729 C C . ASN A 1 95 ? -0.558 0.271 -26.305 1.00 94.31 95 ASN A C 1
ATOM 731 O O . ASN A 1 95 ? 0.416 0.381 -25.555 1.00 94.31 95 ASN A O 1
ATOM 735 N N . GLU A 1 96 ? -0.668 -0.699 -27.213 1.00 94.69 96 GLU A N 1
ATOM 736 C CA . GLU A 1 96 ? 0.448 -1.590 -27.523 1.00 94.69 96 GLU A CA 1
ATOM 737 C C . GLU A 1 96 ? 1.679 -0.772 -27.930 1.00 94.69 96 GLU A C 1
ATOM 739 O O . GLU A 1 96 ? 1.609 0.127 -28.771 1.00 94.69 96 GLU A O 1
ATOM 744 N N . ILE A 1 97 ? 2.809 -1.075 -27.296 1.00 93.94 97 ILE A N 1
ATOM 745 C CA . ILE A 1 97 ? 4.070 -0.371 -27.490 1.00 93.94 97 ILE A CA 1
ATOM 746 C C . ILE A 1 97 ? 5.200 -1.391 -27.586 1.00 93.94 97 ILE A C 1
ATOM 748 O O . ILE A 1 97 ? 5.292 -2.317 -26.778 1.00 93.94 97 ILE A O 1
ATOM 752 N N . ASP A 1 98 ? 6.075 -1.225 -28.577 1.00 93.25 98 ASP A N 1
ATOM 753 C CA . ASP A 1 98 ? 7.313 -2.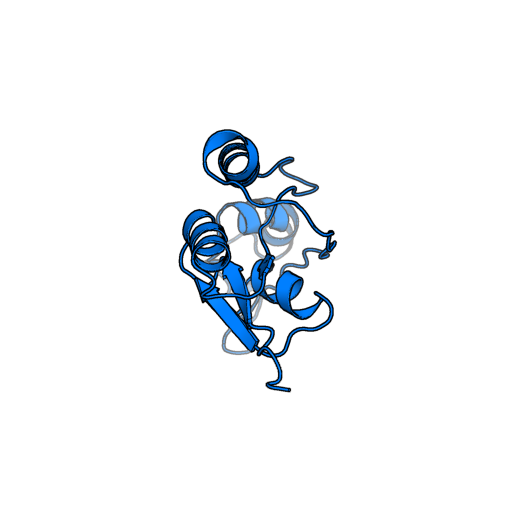000 -28.632 1.00 93.25 98 ASP A CA 1
ATOM 754 C C . ASP A 1 98 ? 8.215 -1.553 -27.477 1.00 93.25 98 ASP A C 1
ATOM 756 O O . ASP A 1 98 ? 8.511 -0.364 -27.331 1.00 93.25 98 ASP A O 1
ATOM 760 N N . PHE A 1 99 ? 8.700 -2.507 -26.684 1.00 93.56 99 PHE A N 1
ATOM 761 C CA . PHE A 1 99 ? 9.615 -2.267 -25.569 1.00 93.56 99 PHE A CA 1
ATOM 762 C C . PHE A 1 99 ? 10.838 -1.449 -25.998 1.00 93.56 99 PHE A C 1
ATOM 764 O O . PHE A 1 99 ? 11.301 -0.590 -25.251 1.00 93.56 99 PHE A O 1
ATOM 771 N N . LYS A 1 100 ? 11.325 -1.640 -27.231 1.00 91.75 100 LYS A N 1
ATOM 772 C CA . LYS A 1 100 ? 12.476 -0.887 -27.766 1.00 91.75 100 LYS A CA 1
ATOM 773 C C . LYS A 1 100 ? 12.219 0.614 -27.917 1.00 91.75 100 LYS A C 1
ATOM 775 O O . LYS A 1 100 ? 13.179 1.377 -28.011 1.00 91.75 100 LYS A O 1
ATOM 780 N N . SER A 1 101 ? 10.953 1.017 -27.993 1.00 93.50 101 SER A N 1
ATOM 781 C CA . SER A 1 101 ? 10.528 2.411 -28.145 1.00 93.50 101 SER A CA 1
ATOM 782 C C . SER A 1 101 ? 10.299 3.129 -26.812 1.00 93.50 101 SER A C 1
ATOM 784 O O . SER A 1 101 ? 10.115 4.343 -26.802 1.00 93.50 101 SER A O 1
ATOM 786 N N . ILE A 1 102 ? 10.344 2.405 -25.688 1.00 95.69 102 ILE A N 1
ATOM 787 C CA . ILE A 1 102 ? 10.158 2.978 -24.355 1.00 95.69 102 ILE A CA 1
ATOM 788 C C . ILE A 1 102 ? 11.429 3.742 -23.956 1.00 95.69 102 ILE A C 1
ATOM 790 O O . ILE A 1 102 ? 12.514 3.165 -23.902 1.00 95.69 102 ILE A O 1
ATOM 794 N N . THR A 1 103 ? 11.283 5.037 -23.665 1.00 95.50 103 THR A N 1
ATOM 795 C CA . THR A 1 103 ? 12.384 5.929 -23.245 1.00 95.50 103 THR A CA 1
ATOM 796 C C . THR A 1 103 ? 12.236 6.461 -21.826 1.00 95.50 103 THR A C 1
ATOM 798 O O . THR A 1 103 ? 13.115 7.176 -21.354 1.00 95.50 103 THR A O 1
ATOM 801 N N . THR A 1 104 ? 11.101 6.218 -21.171 1.00 95.62 104 THR A N 1
ATOM 802 C CA . THR A 1 104 ? 10.844 6.707 -19.814 1.00 95.62 104 THR A CA 1
ATOM 803 C C . THR A 1 104 ? 9.803 5.829 -19.134 1.00 95.62 104 THR A C 1
ATOM 805 O O . THR A 1 104 ? 8.770 5.517 -19.729 1.00 95.62 104 THR A O 1
ATOM 808 N N . VAL A 1 105 ? 10.052 5.468 -17.874 1.00 97.00 105 VAL A N 1
ATOM 809 C CA . VAL A 1 105 ? 9.092 4.769 -17.007 1.00 97.00 105 VAL A CA 1
ATOM 810 C C . VAL A 1 105 ? 8.804 5.616 -15.772 1.00 97.00 105 VAL A C 1
ATOM 812 O O . VAL A 1 105 ? 9.718 6.013 -15.054 1.00 97.00 105 VAL A O 1
ATOM 815 N N . PHE A 1 106 ? 7.522 5.855 -15.499 1.00 96.94 106 PHE A N 1
ATOM 816 C CA . PHE A 1 106 ? 7.070 6.571 -14.308 1.00 96.94 106 PHE A CA 1
ATOM 817 C C . PHE A 1 106 ? 6.504 5.591 -13.286 1.00 96.94 106 PHE A C 1
ATOM 819 O O . PHE A 1 106 ? 5.649 4.769 -13.609 1.00 96.94 106 PHE A O 1
ATOM 826 N N . SER A 1 107 ? 6.964 5.689 -12.042 1.00 96.69 107 SER A N 1
ATOM 827 C CA . SER A 1 107 ? 6.362 4.995 -10.906 1.00 96.69 107 SER A CA 1
ATOM 828 C C . SER A 1 107 ? 6.866 5.599 -9.593 1.00 96.69 107 SER A C 1
ATOM 830 O O . SER A 1 107 ? 7.673 6.530 -9.589 1.00 96.69 107 SER A O 1
ATOM 832 N N . HIS A 1 108 ? 6.406 5.050 -8.473 1.00 94.19 108 HIS A N 1
ATOM 833 C CA . HIS A 1 108 ? 6.957 5.355 -7.159 1.00 94.19 108 HIS A CA 1
ATOM 834 C C . HIS A 1 108 ? 8.412 4.837 -7.051 1.00 94.19 108 HIS A C 1
ATOM 836 O O . HIS A 1 108 ? 8.695 3.754 -7.579 1.00 94.19 108 HIS A O 1
ATOM 842 N N . PRO A 1 109 ? 9.336 5.535 -6.354 1.00 93.81 109 PRO A N 1
ATOM 843 C CA . PRO A 1 109 ? 10.738 5.115 -6.241 1.00 93.81 109 PRO A CA 1
ATOM 844 C C . PRO A 1 109 ? 10.927 3.672 -5.756 1.00 93.81 109 PRO A C 1
ATOM 846 O O . PRO A 1 109 ? 11.760 2.947 -6.293 1.00 93.81 109 PRO A O 1
ATOM 849 N N . GLN A 1 110 ? 10.107 3.229 -4.800 1.00 92.00 110 GLN A N 1
ATOM 850 C CA . GLN A 1 110 ? 10.114 1.847 -4.310 1.00 92.00 110 GLN A CA 1
ATOM 851 C C . GLN A 1 110 ? 9.769 0.834 -5.411 1.00 92.00 110 GLN A C 1
ATOM 853 O O . GLN A 1 110 ? 10.479 -0.154 -5.587 1.00 92.00 110 GLN A O 1
ATOM 858 N N . SER A 1 111 ? 8.720 1.092 -6.199 1.00 94.44 111 SER A N 1
ATOM 859 C CA . SER A 1 111 ? 8.326 0.218 -7.310 1.00 94.44 111 SER A CA 1
ATOM 860 C C . SER A 1 111 ? 9.414 0.154 -8.384 1.00 94.44 111 SER A C 1
ATOM 862 O O . SER A 1 111 ? 9.720 -0.929 -8.883 1.00 94.44 111 SER A O 1
ATOM 864 N N . LEU A 1 112 ? 10.059 1.287 -8.694 1.00 95.94 112 LEU A N 1
ATOM 865 C CA . LEU A 1 112 ? 11.204 1.331 -9.614 1.00 95.94 112 LEU A CA 1
ATOM 866 C C . LEU A 1 112 ? 12.395 0.523 -9.080 1.00 95.94 112 LEU A C 1
ATOM 868 O O . LEU A 1 112 ? 13.002 -0.242 -9.830 1.00 95.94 112 LEU A O 1
ATOM 872 N N . GLY A 1 113 ? 12.703 0.652 -7.787 1.00 94.56 113 GLY A N 1
ATOM 873 C CA . GLY A 1 113 ? 13.762 -0.112 -7.125 1.00 94.56 113 GLY A CA 1
ATOM 874 C C . GLY A 1 113 ? 13.523 -1.621 -7.201 1.00 94.56 113 GLY A C 1
ATOM 875 O O . GLY A 1 113 ? 14.416 -2.366 -7.609 1.00 94.56 113 GLY A O 1
ATOM 876 N N . GLN A 1 114 ? 12.300 -2.064 -6.903 1.00 95.25 114 GLN A N 1
ATOM 877 C CA . GLN A 1 114 ? 11.913 -3.480 -6.947 1.00 95.25 114 GLN A CA 1
ATOM 878 C C . GLN A 1 114 ? 11.874 -4.049 -8.375 1.00 95.25 114 GLN A C 1
ATOM 880 O O . GLN A 1 114 ? 12.140 -5.232 -8.575 1.00 95.25 114 GLN A O 1
ATOM 885 N N . CYS A 1 115 ? 11.612 -3.215 -9.386 1.00 96.88 115 CYS A N 1
ATOM 886 C CA . CYS A 1 115 ? 11.589 -3.631 -10.794 1.00 96.88 115 CYS A CA 1
ATOM 887 C C . CYS A 1 115 ? 12.933 -3.456 -11.519 1.00 96.88 115 CYS A C 1
ATOM 889 O O . CYS A 1 115 ? 13.034 -3.784 -12.704 1.00 96.88 115 CYS A O 1
ATOM 891 N N . ARG A 1 116 ? 13.978 -2.954 -10.848 1.00 95.88 116 ARG A N 1
ATOM 892 C CA . ARG A 1 116 ? 15.231 -2.513 -11.485 1.00 95.88 116 ARG A CA 1
ATOM 893 C C . ARG A 1 116 ? 15.849 -3.552 -12.421 1.00 95.88 116 ARG A C 1
ATOM 895 O O . ARG A 1 116 ? 16.246 -3.208 -13.530 1.00 95.88 116 ARG A O 1
ATOM 902 N N . GLN A 1 117 ? 15.918 -4.816 -12.003 1.00 96.56 117 GLN A N 1
ATOM 903 C CA . GLN A 1 117 ? 16.513 -5.878 -12.822 1.00 96.56 117 GLN A CA 1
ATOM 904 C C . GLN A 1 117 ? 15.729 -6.114 -14.121 1.00 96.56 117 GLN A C 1
ATOM 906 O O . GLN A 1 117 ? 16.328 -6.276 -15.186 1.00 96.56 117 GLN A O 1
ATOM 911 N N . PHE A 1 118 ? 14.395 -6.106 -14.042 1.00 96.94 118 PHE A N 1
ATOM 912 C CA . PHE A 1 118 ? 13.529 -6.252 -15.208 1.00 96.94 118 PHE A CA 1
ATOM 913 C C . PHE A 1 118 ? 13.707 -5.075 -16.172 1.00 96.94 118 PHE A C 1
ATOM 915 O O . PHE A 1 118 ? 13.904 -5.299 -17.367 1.00 96.94 118 PHE A O 1
ATOM 922 N N . LEU A 1 119 ? 13.707 -3.843 -15.648 1.00 96.81 119 LEU A N 1
ATOM 923 C CA . LEU A 1 119 ? 13.872 -2.622 -16.440 1.00 96.81 119 LEU A CA 1
ATOM 924 C C . LEU A 1 119 ? 15.222 -2.610 -17.174 1.00 96.81 119 LEU A C 1
ATOM 926 O O . LEU A 1 119 ? 15.254 -2.436 -18.389 1.00 96.81 119 LEU A O 1
ATOM 930 N N . LEU A 1 120 ? 16.322 -2.908 -16.474 1.00 95.94 120 LEU A N 1
ATOM 931 C CA . LEU A 1 120 ? 17.663 -2.967 -17.070 1.00 95.94 120 LEU A CA 1
ATOM 932 C C . LEU A 1 120 ? 17.804 -4.056 -18.144 1.00 95.94 120 LEU A C 1
ATOM 934 O O . LEU A 1 120 ? 18.563 -3.881 -19.093 1.00 95.94 120 LEU A O 1
ATOM 938 N N . SER A 1 121 ? 17.097 -5.179 -18.003 1.00 96.31 121 SER A N 1
ATOM 939 C CA . SER A 1 121 ? 17.216 -6.306 -18.939 1.00 96.31 121 SER A CA 1
ATOM 940 C C . SER A 1 121 ? 16.360 -6.124 -20.196 1.00 96.31 121 SER A C 1
ATOM 942 O O . SER A 1 121 ? 16.746 -6.587 -21.266 1.00 96.31 121 SER A O 1
ATOM 944 N N . ASN A 1 122 ? 15.202 -5.464 -20.079 1.00 95.38 122 ASN A N 1
ATOM 945 C CA . ASN A 1 122 ? 14.196 -5.414 -21.146 1.00 95.38 122 ASN A CA 1
ATOM 946 C C . ASN A 1 122 ? 14.072 -4.037 -21.810 1.00 95.38 122 ASN A C 1
ATOM 948 O O . ASN A 1 122 ? 13.799 -3.965 -23.006 1.00 95.38 122 ASN A O 1
ATOM 952 N N . ILE A 1 123 ? 14.286 -2.954 -21.056 1.00 95.62 123 ILE A N 1
ATOM 953 C CA . ILE A 1 123 ? 14.174 -1.567 -21.530 1.00 95.62 123 ILE A CA 1
ATOM 954 C C . ILE A 1 123 ? 15.339 -0.698 -21.021 1.00 95.62 123 ILE A C 1
ATOM 956 O O . ILE A 1 123 ? 15.127 0.326 -20.380 1.00 95.62 123 ILE A O 1
ATOM 960 N N . PRO A 1 124 ? 16.599 -1.056 -21.337 1.00 92.69 124 PRO A N 1
ATOM 961 C CA . PRO A 1 124 ? 17.799 -0.403 -20.791 1.00 92.69 124 PRO A CA 1
ATOM 962 C C . PRO A 1 124 ? 17.991 1.066 -21.202 1.00 92.69 124 PRO A C 1
ATOM 964 O O . PRO A 1 124 ? 18.932 1.707 -20.745 1.00 92.69 124 PRO A O 1
ATOM 967 N N . ARG A 1 125 ? 17.168 1.572 -22.126 1.00 90.31 125 ARG A N 1
ATOM 968 C CA . ARG A 1 125 ? 17.211 2.956 -22.624 1.00 90.31 125 ARG A CA 1
ATOM 969 C C . ARG A 1 125 ? 16.139 3.849 -21.996 1.00 90.31 125 ARG A C 1
ATOM 971 O O . ARG A 1 125 ? 16.064 5.015 -22.380 1.00 90.31 125 ARG A O 1
ATOM 978 N N . ALA A 1 126 ? 15.293 3.276 -21.140 1.00 87.44 126 ALA A N 1
ATOM 979 C CA . ALA A 1 126 ? 14.212 3.977 -20.468 1.00 87.44 126 ALA A CA 1
ATOM 980 C C . ALA A 1 126 ? 14.659 4.706 -19.197 1.00 87.44 126 ALA A C 1
ATOM 982 O O . ALA A 1 126 ? 15.767 4.404 -18.696 1.00 87.44 126 ALA A O 1
#

Mean predicted aligned error: 4.44 Å

Solvent-accessible surface area (backbone atoms only — not comparable to full-atom values): 7976 Å² total; per-residue (Å²): 132,81,79,76,74,31,28,35,22,18,38,42,61,87,90,34,70,39,42,54,43,48,68,70,41,78,83,64,72,40,83,41,69,32,95,33,67,67,53,22,53,50,32,34,77,73,62,74,22,70,41,58,42,77,72,56,66,40,100,88,80,44,66,34,58,72,48,53,49,38,53,72,74,74,48,91,73,75,89,87,78,86,82,89,71,88,87,77,91,77,93,82,69,97,57,95,71,64,54,91,73,45,59,70,80,89,73,56,71,67,60,48,62,76,41,42,69,60,42,58,74,64,32,70,70,64

Radius of gyration: 17.9 Å; Cα contacts (8 Å, |Δi|>4): 157; chains: 1; bounding box: 49×21×50 Å

Nearest PDB structures (foldseek):
  4lub-assembly1_B  TM=9.468E-01  e=9.891E-05  Streptococcus mutans UA159
  4lub-assembly1_A  TM=9.330E-01  e=4.583E-04  Streptococcus mutans UA159

pLDDT: mean 93.18, std 9.31, range [38.59, 98.19]

Foldseek 3Di:
DDPPQQEEEFADDPPDVRVVQVVPDPPHRHYHHDNDPVVRQVCCVVVVHVHYGYAQADPVPGGPVVNVCCPPPPHPDDDPDDDDGDDDDDDDDPDDDQLQPDQDDDDDPVSCVVCVVVCCVRNVND

Secondary structure (DSSP, 8-state):
------EEEEESSTTSHHHHHHHHSTT-SEEEEESSHHHHHHHHHTTSSSEEE---EETTTEE-HHHHHIIIII-------------------SS---GGG-------HHHHHHHHHHHHHH-TT-